Protein AF-A0A9N7V0J9-F1 (afdb_monomer_lite)

Organism: Pleuronectes platessa (NCBI:txid8262)

Structure (mmCIF, N/CA/C/O backbone):
data_AF-A0A9N7V0J9-F1
#
_entry.id   AF-A0A9N7V0J9-F1
#
loop_
_atom_site.group_PDB
_atom_site.id
_atom_site.type_symbol
_atom_site.label_atom_id
_atom_site.label_alt_id
_atom_site.label_comp_id
_atom_site.label_asym_id
_atom_site.label_entity_id
_atom_site.label_seq_id
_atom_site.pdbx_PDB_ins_code
_atom_site.Cartn_x
_atom_site.Cartn_y
_atom_site.Cartn_z
_atom_site.occupancy
_atom_site.B_iso_or_equiv
_atom_site.auth_seq_id
_atom_site.auth_comp_id
_atom_site.auth_asym_id
_atom_site.auth_atom_id
_atom_site.pdbx_PDB_model_num
ATOM 1 N N . MET A 1 1 ? 0.367 -3.830 -3.149 1.00 87.31 1 MET A N 1
ATOM 2 C CA . MET A 1 1 ? -0.090 -2.804 -4.091 1.00 87.31 1 MET A CA 1
ATOM 3 C C . MET A 1 1 ? -0.655 -3.527 -5.280 1.00 87.31 1 MET A C 1
ATOM 5 O O . MET A 1 1 ? -0.012 -4.425 -5.812 1.00 87.31 1 MET A O 1
ATOM 9 N N . LYS A 1 2 ? -1.891 -3.209 -5.635 1.00 89.31 2 LYS A N 1
ATOM 10 C CA . LYS A 1 2 ? -2.580 -3.860 -6.739 1.00 89.31 2 LYS A CA 1
ATOM 11 C C . LYS A 1 2 ? -3.023 -2.785 -7.711 1.00 89.31 2 LYS A C 1
ATOM 13 O O . LYS A 1 2 ? -3.669 -1.823 -7.303 1.00 89.31 2 LYS A O 1
ATOM 18 N N . LYS A 1 3 ? -2.649 -2.952 -8.977 1.00 92.88 3 LYS A N 1
ATOM 19 C CA . LYS A 1 3 ? -3.199 -2.149 -10.064 1.00 92.88 3 L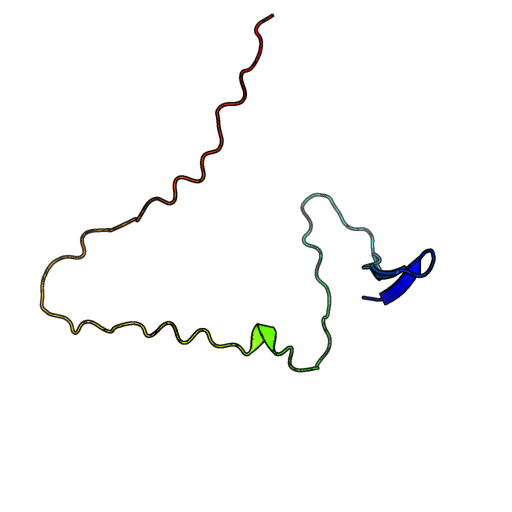YS A CA 1
ATOM 20 C C . LYS A 1 3 ? -4.571 -2.715 -10.402 1.00 92.88 3 LYS A C 1
ATOM 22 O O . LYS A 1 3 ? -4.690 -3.919 -10.631 1.00 92.88 3 LYS A O 1
ATOM 27 N N . ILE A 1 4 ? -5.586 -1.871 -10.374 1.00 95.88 4 ILE A N 1
ATOM 28 C CA . ILE A 1 4 ? -6.954 -2.223 -10.739 1.00 95.88 4 ILE A CA 1
ATOM 29 C C . ILE A 1 4 ? -7.456 -1.222 -11.772 1.00 95.88 4 ILE A C 1
ATOM 31 O O . ILE A 1 4 ? -7.061 -0.061 -11.744 1.00 95.88 4 ILE A O 1
ATOM 35 N N . ASP A 1 5 ? -8.303 -1.677 -12.683 1.00 96.56 5 ASP A N 1
ATOM 36 C CA . ASP A 1 5 ? -9.026 -0.791 -13.589 1.00 96.56 5 ASP A CA 1
ATOM 37 C C . ASP A 1 5 ? -10.381 -0.463 -12.962 1.00 96.56 5 ASP A C 1
ATOM 39 O O . ASP A 1 5 ? -11.109 -1.368 -12.543 1.00 96.56 5 ASP A O 1
ATOM 43 N N . VAL A 1 6 ? -10.689 0.825 -12.849 1.00 95.44 6 VAL A N 1
ATOM 44 C CA . VAL A 1 6 ? -11.984 1.313 -12.380 1.00 95.44 6 VAL A CA 1
ATOM 45 C C . VAL A 1 6 ? -12.518 2.237 -13.459 1.00 95.44 6 VAL A C 1
ATOM 47 O O . VAL A 1 6 ? -11.979 3.316 -13.673 1.00 95.44 6 VAL A O 1
ATOM 50 N N . ASN A 1 7 ? -13.578 1.809 -14.148 1.00 96.12 7 ASN A N 1
ATOM 51 C CA . ASN A 1 7 ? -14.220 2.572 -15.223 1.00 96.12 7 ASN A CA 1
ATOM 52 C C . ASN A 1 7 ? -13.266 2.973 -16.370 1.00 96.12 7 ASN A C 1
ATOM 54 O O . ASN A 1 7 ? -13.431 4.038 -16.959 1.00 96.12 7 ASN A O 1
ATOM 58 N N . GLY A 1 8 ? -12.283 2.129 -16.700 1.00 95.75 8 GLY A N 1
ATOM 59 C CA . GLY A 1 8 ? -11.282 2.408 -17.732 1.00 95.75 8 GLY A CA 1
ATOM 60 C C . GLY A 1 8 ? -10.111 3.269 -17.255 1.00 95.75 8 GLY A C 1
ATOM 61 O O . GLY A 1 8 ? -9.244 3.613 -18.061 1.00 95.75 8 GLY A O 1
ATOM 62 N N . GLU A 1 9 ? -10.073 3.629 -15.969 1.00 96.50 9 GLU A N 1
ATOM 63 C CA . GLU A 1 9 ? -8.974 4.376 -15.369 1.00 96.50 9 GLU A CA 1
ATOM 64 C C . GLU A 1 9 ? -8.118 3.469 -14.466 1.00 96.50 9 GLU A C 1
ATOM 66 O O . GLU A 1 9 ? -8.634 2.826 -13.539 1.00 96.50 9 GLU A O 1
ATOM 71 N N . PRO A 1 10 ? -6.791 3.411 -14.684 1.00 96.88 10 PRO A N 1
ATOM 72 C CA . PRO A 1 10 ? -5.899 2.598 -13.873 1.00 96.88 10 PRO A CA 1
ATOM 73 C C . PRO A 1 10 ? -5.660 3.240 -12.503 1.00 96.88 10 PRO A C 1
ATOM 75 O O . PRO A 1 10 ? -5.127 4.341 -12.391 1.00 96.88 10 PRO A O 1
ATOM 78 N N . HIS A 1 11 ? -5.976 2.496 -11.449 1.00 96.19 11 HIS A N 1
ATOM 79 C CA . HIS A 1 11 ? -5.784 2.889 -10.060 1.00 96.19 11 HIS A CA 1
ATOM 80 C C . HIS A 1 11 ? -4.763 1.982 -9.378 1.00 96.19 11 HIS A C 1
ATOM 82 O O . HIS A 1 11 ? -4.704 0.774 -9.625 1.00 96.19 11 HIS A O 1
ATOM 88 N N . LEU A 1 12 ? -3.968 2.557 -8.477 1.00 92.31 12 LEU A N 1
ATOM 89 C CA . LEU A 1 12 ? -3.088 1.804 -7.592 1.00 92.31 12 LEU A CA 1
ATOM 90 C C . LEU A 1 12 ? -3.690 1.789 -6.189 1.00 92.31 12 LEU A C 1
ATOM 92 O O . LEU A 1 12 ? -3.793 2.829 -5.548 1.00 92.31 12 LEU A O 1
ATOM 96 N N . CYS A 1 13 ? -4.062 0.606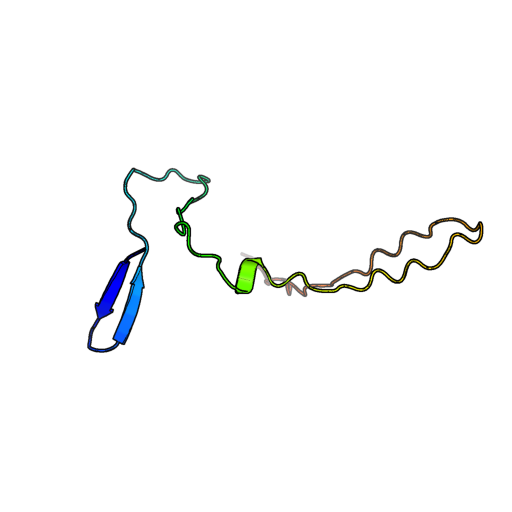 -5.708 1.00 93.12 13 CYS A N 1
ATOM 97 C CA . CYS A 1 13 ? -4.700 0.450 -4.406 1.00 93.12 13 CYS A CA 1
ATOM 98 C C . CYS A 1 13 ? -3.832 -0.359 -3.438 1.00 93.12 13 CYS A C 1
ATOM 100 O O . CYS A 1 13 ? -3.136 -1.316 -3.817 1.00 93.12 13 CYS A O 1
ATOM 102 N N . LEU A 1 14 ? -3.912 0.023 -2.164 1.00 92.38 14 LEU A N 1
ATOM 103 C CA . LEU A 1 14 ? -3.453 -0.764 -1.027 1.00 92.38 14 LEU A CA 1
ATOM 104 C C . LEU A 1 14 ? -4.676 -1.381 -0.352 1.00 92.38 14 LEU A C 1
ATOM 106 O O . LEU A 1 14 ? -5.703 -0.727 -0.198 1.00 92.38 14 LEU A O 1
ATOM 110 N N . PHE A 1 15 ? -4.553 -2.648 0.019 1.00 92.56 15 PHE A N 1
ATOM 111 C CA . PHE A 1 15 ? -5.578 -3.385 0.741 1.00 92.56 15 PHE A CA 1
ATOM 112 C C . PHE A 1 15 ? -4.945 -3.880 2.033 1.00 92.56 15 PHE A C 1
ATOM 114 O O . PHE A 1 15 ? -3.824 -4.396 1.995 1.00 92.56 15 PHE A O 1
ATOM 121 N N . ALA A 1 16 ? -5.643 -3.689 3.149 1.00 94.19 16 ALA A N 1
ATOM 122 C CA . ALA A 1 16 ? -5.198 -4.186 4.439 1.00 94.19 16 ALA A CA 1
ATOM 123 C C . ALA A 1 16 ? -5.201 -5.721 4.422 1.00 94.19 16 ALA A C 1
ATOM 125 O O . ALA A 1 16 ? -6.143 -6.337 3.918 1.00 94.19 16 ALA A O 1
ATOM 126 N N . LEU A 1 17 ? -4.117 -6.318 4.913 1.00 92.12 17 LEU A N 1
ATOM 127 C CA . LEU A 1 17 ? -4.023 -7.767 5.111 1.00 92.12 17 LEU A CA 1
ATOM 128 C C . LEU A 1 17 ? -4.501 -8.160 6.511 1.00 92.12 17 LEU A C 1
ATOM 130 O O . LEU A 1 17 ? -5.086 -9.226 6.672 1.00 92.12 17 LEU A O 1
ATOM 134 N N . ASP A 1 18 ? -4.298 -7.259 7.468 1.00 93.88 18 ASP A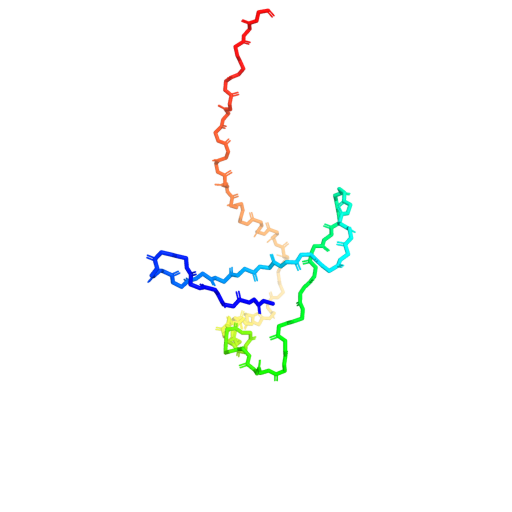 N 1
ATOM 135 C CA . ASP A 1 18 ? -4.645 -7.385 8.877 1.00 93.88 18 ASP A CA 1
ATOM 136 C C . ASP A 1 18 ? -5.351 -6.101 9.344 1.00 93.88 18 ASP A C 1
ATOM 138 O O . ASP A 1 18 ? -5.308 -5.071 8.661 1.00 93.88 18 ASP A O 1
ATOM 142 N N . ASP A 1 19 ? -5.998 -6.156 10.507 1.00 96.75 19 ASP A N 1
ATOM 143 C CA . ASP A 1 19 ? -6.644 -4.989 11.111 1.00 96.75 19 ASP A CA 1
ATOM 144 C C . ASP A 1 19 ? -5.603 -3.926 11.494 1.00 96.75 19 ASP A C 1
ATOM 146 O O . ASP A 1 19 ? -4.638 -4.220 12.196 1.00 96.75 19 ASP A O 1
ATOM 150 N N . ILE A 1 20 ? -5.834 -2.679 11.077 1.00 96.44 20 ILE A N 1
ATOM 151 C CA . ILE A 1 20 ? -4.965 -1.532 11.376 1.00 96.44 20 ILE A CA 1
ATOM 152 C C . ILE A 1 20 ? -5.598 -0.727 12.510 1.00 96.44 20 ILE A C 1
ATOM 154 O O . ILE A 1 20 ? -6.751 -0.296 12.402 1.00 96.44 20 ILE A O 1
ATOM 158 N N . LYS A 1 21 ? -4.859 -0.515 13.599 1.00 97.00 21 LYS A N 1
ATOM 159 C CA . LYS A 1 21 ? -5.335 0.263 14.749 1.00 97.00 21 LYS A CA 1
ATOM 160 C C . LYS A 1 21 ? -5.110 1.758 14.550 1.00 97.00 21 LYS A C 1
ATOM 162 O O . LYS A 1 21 ? -4.301 2.201 13.740 1.00 97.00 21 LYS A O 1
ATOM 167 N N . GLU A 1 22 ? -5.822 2.561 15.332 1.00 97.06 22 GLU A N 1
ATOM 168 C CA . GLU A 1 22 ? -5.614 4.006 15.332 1.00 97.06 22 GLU A CA 1
ATOM 169 C C . GLU A 1 22 ? -4.186 4.354 15.787 1.00 97.06 22 GLU A C 1
ATOM 171 O O . GLU A 1 22 ? -3.688 3.818 16.778 1.00 97.06 22 GLU A O 1
ATOM 176 N N . GLY A 1 23 ? -3.524 5.240 15.039 1.00 96.75 23 GLY A N 1
ATOM 177 C CA . GLY A 1 23 ? -2.130 5.628 15.273 1.00 96.75 23 GLY A CA 1
ATOM 178 C C . GLY A 1 23 ? -1.085 4.629 14.763 1.00 96.75 23 GLY A C 1
ATOM 179 O O . GLY A 1 23 ? 0.107 4.903 14.880 1.00 96.75 23 GLY A O 1
ATOM 180 N N . GLU A 1 24 ? -1.499 3.497 14.190 1.00 96.88 24 GLU A N 1
ATOM 181 C CA . GLU A 1 24 ? -0.589 2.519 13.598 1.00 96.88 24 GLU A CA 1
ATOM 182 C C . GLU A 1 24 ? -0.117 2.969 12.209 1.00 96.88 24 GLU A C 1
ATOM 184 O O . GLU A 1 24 ? -0.90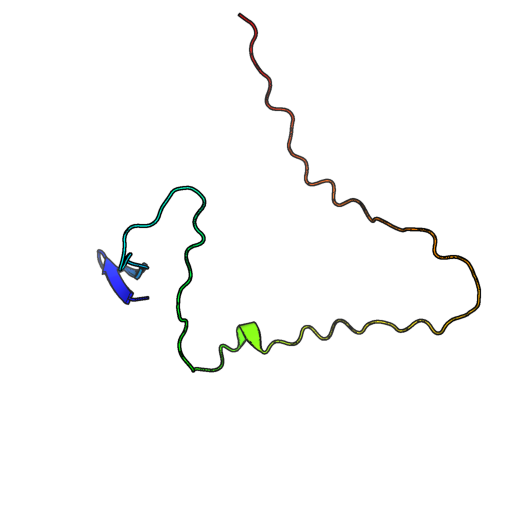4 3.406 11.365 1.00 96.88 24 GLU A O 1
ATOM 189 N N . GLU A 1 25 ? 1.189 2.868 11.964 1.00 95.38 25 GLU A N 1
ATOM 190 C CA . GLU A 1 25 ? 1.768 3.191 10.665 1.00 95.38 25 GLU A CA 1
ATOM 191 C C . GLU A 1 25 ? 1.502 2.064 9.661 1.00 95.38 25 GLU A C 1
ATOM 193 O O . GLU A 1 25 ? 1.813 0.896 9.901 1.00 95.38 25 GLU A O 1
ATOM 198 N N . ILE A 1 26 ? 0.981 2.420 8.486 1.00 93.31 26 ILE A N 1
ATOM 199 C CA . ILE A 1 26 ? 0.805 1.470 7.389 1.00 93.31 26 ILE A CA 1
ATOM 200 C C . ILE A 1 26 ? 2.121 1.244 6.638 1.00 93.31 26 ILE A C 1
ATOM 202 O O . ILE A 1 26 ? 2.568 2.071 5.845 1.00 93.31 26 ILE A O 1
ATOM 206 N N . ALA A 1 27 ? 2.722 0.074 6.835 1.00 91.19 27 ALA A N 1
ATOM 207 C CA . ALA A 1 27 ? 3.893 -0.346 6.079 1.00 91.19 27 ALA A CA 1
ATOM 208 C C . ALA A 1 27 ? 3.497 -1.173 4.847 1.00 91.19 27 ALA A C 1
ATOM 210 O O . ALA A 1 27 ? 2.616 -2.032 4.892 1.00 91.19 27 ALA A O 1
ATOM 211 N N . TYR A 1 28 ? 4.190 -0.948 3.731 1.00 89.19 28 TYR A N 1
ATOM 212 C CA . TYR A 1 28 ? 4.005 -1.731 2.515 1.00 89.19 28 TYR A CA 1
ATOM 213 C C . TYR A 1 28 ? 5.350 -2.165 1.931 1.00 89.19 28 TYR A C 1
ATOM 215 O O . TYR A 1 28 ? 6.264 -1.356 1.767 1.00 89.19 28 TYR A O 1
ATOM 223 N N . ASN A 1 29 ? 5.464 -3.449 1.580 1.00 86.88 29 ASN A N 1
ATOM 224 C CA . ASN A 1 29 ? 6.640 -3.966 0.891 1.00 86.88 29 ASN A CA 1
ATOM 225 C C . ASN A 1 29 ? 6.588 -3.597 -0.600 1.00 86.88 29 ASN A C 1
ATOM 227 O O . ASN A 1 29 ? 5.839 -4.191 -1.377 1.00 86.88 29 ASN A O 1
ATOM 231 N N . TYR A 1 30 ? 7.418 -2.635 -0.997 1.00 84.44 30 TYR A N 1
ATOM 232 C CA . TYR A 1 30 ? 7.533 -2.161 -2.378 1.00 84.44 30 TYR A CA 1
ATOM 233 C C . TYR A 1 30 ? 8.116 -3.200 -3.353 1.00 84.44 30 TYR A C 1
ATOM 235 O O . TYR A 1 30 ? 7.983 -3.019 -4.561 1.00 84.44 30 TYR A O 1
ATOM 243 N N . GLY A 1 31 ? 8.691 -4.300 -2.858 1.00 84.25 31 GLY A N 1
ATOM 244 C CA . GLY A 1 31 ? 9.389 -5.305 -3.657 1.00 84.25 31 GLY A CA 1
ATOM 245 C C . GLY A 1 31 ? 10.900 -5.062 -3.720 1.00 84.25 31 GLY A C 1
ATOM 246 O O . GLY A 1 31 ? 11.438 -4.244 -2.978 1.00 84.25 31 GLY A O 1
ATOM 247 N N . GLY A 1 32 ? 11.580 -5.819 -4.585 1.00 71.12 32 GLY A N 1
ATOM 248 C CA . GLY A 1 32 ? 13.042 -5.799 -4.742 1.00 71.12 32 GLY A CA 1
ATOM 249 C C . GLY A 1 32 ? 13.549 -5.083 -5.994 1.00 71.12 32 GLY A C 1
ATOM 250 O O . GLY A 1 32 ? 14.730 -5.184 -6.300 1.00 71.12 32 GLY A O 1
ATOM 251 N N . GLU A 1 33 ? 12.679 -4.413 -6.747 1.00 71.00 33 GLU A N 1
ATOM 252 C CA . GLU A 1 33 ? 13.114 -3.617 -7.894 1.00 71.00 33 GLU A CA 1
ATOM 253 C C . GLU A 1 33 ? 13.653 -2.275 -7.390 1.00 71.00 33 GLU A C 1
ATOM 255 O O . GLU A 1 33 ? 12.974 -1.573 -6.631 1.00 71.00 33 GLU A O 1
ATOM 260 N N . ASP A 1 34 ? 14.877 -1.930 -7.802 1.00 69.75 34 ASP A N 1
ATOM 261 C CA . ASP A 1 34 ? 15.499 -0.644 -7.501 1.00 69.75 34 ASP A CA 1
ATOM 262 C C . ASP A 1 34 ? 14.609 0.476 -8.032 1.00 69.75 34 ASP A C 1
ATOM 264 O O . ASP A 1 34 ? 14.555 0.773 -9.225 1.00 69.75 34 ASP A O 1
ATOM 268 N N . CYS A 1 35 ? 13.858 1.078 -7.118 1.00 69.50 35 CYS A N 1
ATOM 269 C CA . CYS A 1 35 ? 12.991 2.199 -7.407 1.00 69.50 35 CYS A CA 1
ATOM 270 C C . CYS A 1 35 ? 13.880 3.399 -7.760 1.00 69.50 35 CYS A C 1
ATOM 272 O O . CYS A 1 35 ? 14.539 3.921 -6.855 1.00 69.50 35 CYS A O 1
ATOM 274 N N . PRO A 1 36 ? 13.886 3.899 -9.011 1.00 71.31 36 PRO A N 1
ATOM 275 C CA . PRO A 1 36 ? 14.825 4.942 -9.430 1.00 71.31 36 PRO A CA 1
ATOM 276 C C . PRO A 1 36 ? 14.723 6.209 -8.573 1.00 71.31 36 PRO A C 1
ATOM 278 O O . PRO A 1 36 ? 15.711 6.897 -8.340 1.00 71.31 36 PRO A O 1
ATOM 281 N N . TRP A 1 37 ? 13.530 6.491 -8.036 1.00 73.00 37 TRP A N 1
ATOM 282 C CA . TRP A 1 37 ? 13.282 7.617 -7.135 1.00 73.00 37 TRP A CA 1
ATOM 283 C C . TRP A 1 37 ? 13.927 7.477 -5.747 1.00 73.00 37 TRP A C 1
ATOM 285 O O . TRP A 1 37 ? 14.107 8.489 -5.081 1.00 73.00 37 TRP A O 1
ATOM 295 N N . ARG A 1 38 ? 14.289 6.263 -5.306 1.00 70.12 38 ARG A N 1
ATOM 296 C CA . ARG A 1 38 ? 15.040 6.019 -4.059 1.00 70.12 38 ARG A CA 1
ATOM 297 C C . ARG A 1 38 ? 16.551 6.128 -4.255 1.00 70.12 38 ARG A C 1
ATOM 299 O O . ARG A 1 38 ? 17.261 6.435 -3.307 1.00 70.12 38 ARG A O 1
ATOM 306 N N . THR A 1 39 ? 17.032 5.871 -5.469 1.00 71.44 39 THR A N 1
ATOM 307 C CA . THR A 1 39 ? 18.459 5.914 -5.820 1.00 71.44 39 THR A CA 1
ATOM 308 C C . THR A 1 39 ? 18.897 7.250 -6.405 1.00 71.44 39 THR A C 1
ATOM 310 O O . THR A 1 39 ? 20.083 7.425 -6.671 1.00 71.44 39 THR A O 1
ATOM 313 N N . GLN A 1 40 ? 17.982 8.208 -6.596 1.00 67.81 40 GLN A N 1
ATOM 314 C CA . GLN A 1 40 ? 18.369 9.597 -6.830 1.00 67.81 40 GLN A CA 1
ATOM 315 C C . GLN A 1 40 ? 19.014 10.125 -5.549 1.00 67.81 40 GLN A C 1
ATOM 317 O O . GLN A 1 40 ? 18.355 10.707 -4.691 1.00 67.81 40 GLN A O 1
ATOM 322 N N . THR A 1 41 ? 20.318 9.897 -5.405 1.00 65.81 41 THR A N 1
ATOM 323 C CA . THR A 1 41 ? 21.141 10.680 -4.499 1.00 65.81 41 THR A CA 1
ATOM 324 C C . THR A 1 41 ? 21.031 12.102 -5.014 1.00 65.81 41 THR A C 1
ATOM 326 O O . THR A 1 41 ? 21.639 12.448 -6.026 1.00 65.81 41 THR A O 1
ATOM 329 N N . THR A 1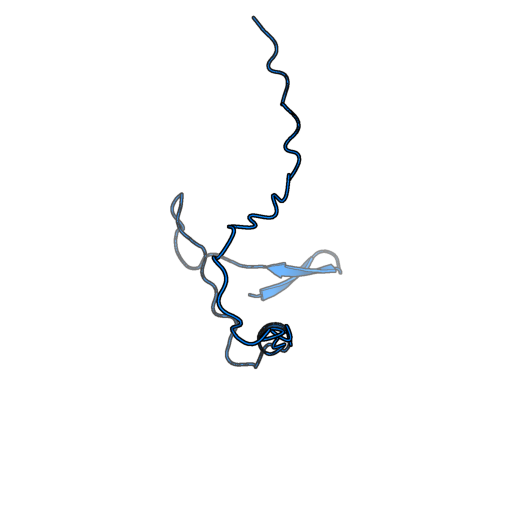 42 ? 20.189 12.916 -4.379 1.00 62.84 42 THR A N 1
ATOM 330 C CA . THR A 1 42 ? 20.261 14.358 -4.551 1.00 62.84 42 THR A CA 1
ATOM 331 C C . THR A 1 42 ? 21.709 14.692 -4.248 1.00 62.84 42 THR A C 1
ATOM 333 O O . THR A 1 42 ? 22.147 14.561 -3.106 1.00 62.84 42 THR A O 1
ATOM 336 N N . SER A 1 43 ? 22.491 15.033 -5.267 1.00 62.91 43 SER A N 1
ATOM 337 C CA . SER A 1 43 ? 23.797 15.642 -5.085 1.00 62.91 43 SER A CA 1
ATOM 338 C C . SER A 1 43 ? 23.534 17.041 -4.540 1.00 62.91 43 SER A C 1
ATOM 340 O O . SER A 1 43 ? 23.669 18.042 -5.237 1.00 62.91 43 SER A O 1
ATOM 342 N N . ILE A 1 44 ? 23.064 17.105 -3.295 1.00 64.06 44 ILE A N 1
ATOM 343 C CA . ILE A 1 44 ? 23.295 18.238 -2.426 1.00 64.06 44 ILE A CA 1
ATOM 344 C C . ILE A 1 44 ? 24.803 18.223 -2.269 1.00 64.06 44 ILE A C 1
ATOM 346 O O . ILE A 1 44 ? 25.356 17.487 -1.456 1.00 64.06 44 ILE A O 1
ATOM 350 N N . THR A 1 45 ? 25.471 18.955 -3.157 1.00 55.25 45 THR A N 1
ATOM 351 C CA . THR A 1 45 ? 26.818 19.431 -2.914 1.00 55.25 45 THR A CA 1
ATOM 352 C C . THR A 1 45 ? 26.726 20.156 -1.584 1.00 55.25 45 THR A C 1
ATOM 354 O O . THR A 1 45 ? 26.276 21.298 -1.511 1.00 55.25 45 THR A O 1
ATOM 357 N N . VAL A 1 46 ? 27.055 19.446 -0.508 1.00 60.22 46 VAL A N 1
ATOM 35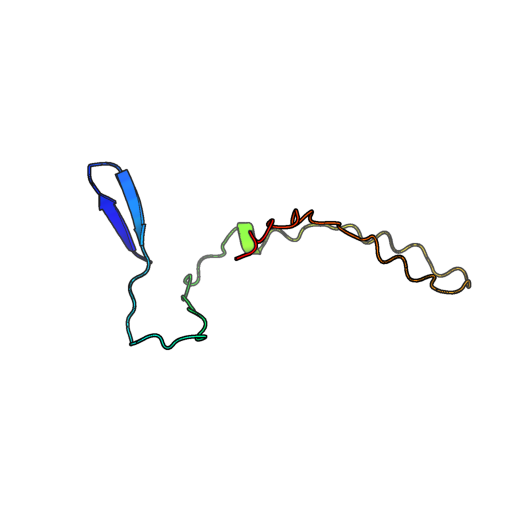8 C CA . VAL A 1 46 ? 27.471 20.079 0.727 1.00 60.22 46 VAL A CA 1
ATOM 359 C C . VAL A 1 46 ? 28.700 20.846 0.290 1.00 60.22 46 VAL A C 1
ATOM 361 O O . VAL A 1 46 ? 29.755 20.264 0.046 1.00 60.22 46 VAL A O 1
ATOM 364 N N . ASN A 1 47 ? 28.526 22.144 0.057 1.00 57.50 47 ASN A N 1
ATOM 365 C CA . ASN A 1 47 ? 29.647 23.052 0.046 1.00 57.50 47 ASN A CA 1
ATOM 366 C C . ASN A 1 47 ? 30.215 22.945 1.459 1.00 57.50 47 ASN A C 1
ATOM 368 O O . ASN A 1 47 ? 29.750 23.627 2.369 1.00 57.50 47 ASN A O 1
ATOM 372 N N . THR A 1 48 ? 31.156 22.022 1.643 1.00 49.41 48 THR A N 1
ATOM 373 C CA . THR A 1 48 ? 32.122 22.050 2.728 1.00 49.41 48 THR A CA 1
ATOM 374 C C . THR A 1 48 ? 32.860 23.366 2.543 1.00 49.41 48 THR A C 1
ATOM 376 O O . THR A 1 48 ? 33.826 23.457 1.790 1.00 49.41 48 THR A O 1
ATOM 379 N N . MET A 1 49 ? 32.304 24.432 3.113 1.00 53.97 49 MET A N 1
ATOM 380 C CA . MET A 1 49 ? 33.081 25.613 3.422 1.00 53.97 49 MET A CA 1
ATOM 381 C C . MET A 1 49 ? 34.014 25.148 4.524 1.00 53.97 49 MET A C 1
ATOM 383 O O . MET A 1 49 ? 33.565 24.708 5.581 1.00 53.97 49 MET A O 1
ATOM 387 N N . GLU A 1 50 ? 35.291 25.093 4.172 1.00 46.12 50 GLU A N 1
ATOM 388 C CA . GLU A 1 50 ? 36.365 24.705 5.065 1.00 46.12 50 GLU A CA 1
ATOM 389 C C . GLU A 1 50 ? 36.281 25.512 6.360 1.00 46.12 50 GLU A C 1
ATOM 391 O O . GLU A 1 50 ? 35.889 26.681 6.354 1.00 46.12 50 GLU A O 1
ATOM 396 N N . GLU A 1 51 ? 36.609 24.846 7.462 1.00 47.50 51 GLU A N 1
ATOM 397 C CA . GLU A 1 51 ? 36.633 25.420 8.796 1.00 47.50 51 GLU A CA 1
ATOM 398 C C . GLU A 1 51 ? 37.644 26.575 8.840 1.00 47.50 51 GLU A C 1
ATOM 400 O O . GLU A 1 51 ? 38.853 26.358 8.899 1.00 47.50 51 GLU A O 1
ATOM 405 N N . ASP A 1 52 ? 37.136 27.806 8.797 1.00 45.22 52 ASP A N 1
ATOM 406 C CA . ASP A 1 52 ? 37.795 28.962 9.392 1.00 45.22 52 ASP A CA 1
ATOM 407 C C . ASP A 1 52 ? 37.049 29.271 10.694 1.00 45.22 52 ASP A C 1
ATOM 409 O O . ASP A 1 52 ? 35.835 29.479 10.716 1.00 45.22 52 ASP A O 1
ATOM 413 N N . ASP A 1 53 ? 37.805 29.182 11.780 1.00 52.81 53 ASP A N 1
ATOM 414 C CA . ASP A 1 53 ? 37.446 29.324 13.187 1.00 52.81 53 ASP A CA 1
ATOM 415 C C . ASP A 1 53 ? 36.582 30.578 13.446 1.00 52.81 53 ASP A C 1
ATOM 417 O O . ASP A 1 53 ? 37.096 31.681 13.626 1.00 52.81 53 ASP A O 1
ATOM 421 N N . SER A 1 54 ? 35.251 30.442 13.435 1.00 55.78 54 SER A N 1
ATOM 422 C CA . SER A 1 54 ? 34.307 31.416 14.006 1.00 55.78 54 SER A CA 1
ATOM 423 C C . SER A 1 54 ? 32.932 30.783 14.248 1.00 55.78 54 SER A C 1
ATOM 425 O O . SER A 1 54 ? 32.411 30.028 13.432 1.00 55.78 54 SER A O 1
ATOM 427 N N . ASP A 1 55 ? 32.371 31.095 15.414 1.00 50.16 55 ASP A N 1
ATOM 428 C CA . ASP A 1 55 ? 31.244 30.453 16.100 1.00 50.16 55 ASP A CA 1
ATOM 429 C C . ASP A 1 55 ? 30.007 30.117 15.232 1.00 50.16 55 ASP A C 1
ATOM 431 O O . ASP A 1 55 ? 29.577 30.939 14.414 1.00 50.16 55 ASP A O 1
ATOM 435 N N . PRO A 1 56 ? 29.331 28.965 15.449 1.00 47.41 56 PRO A N 1
ATOM 436 C CA . PRO A 1 56 ? 28.136 28.623 14.692 1.00 47.41 56 PRO A CA 1
ATOM 437 C C . PRO A 1 56 ? 26.947 29.448 15.193 1.00 47.41 56 PRO A C 1
ATOM 439 O O . PRO A 1 56 ? 26.257 29.085 16.149 1.00 47.41 56 PRO A O 1
ATOM 442 N N . VAL A 1 57 ? 26.668 30.564 14.516 1.00 42.56 57 VAL A N 1
ATOM 443 C CA . VAL A 1 57 ? 25.358 31.205 14.612 1.00 42.56 57 VAL A CA 1
ATOM 444 C C . VAL A 1 57 ? 24.327 30.263 13.994 1.00 42.56 57 VAL A C 1
ATOM 446 O O . VAL A 1 57 ? 24.307 29.988 12.793 1.00 42.56 57 VAL A O 1
ATOM 449 N N . HIS A 1 58 ? 23.487 29.730 14.872 1.00 52.16 58 HIS A N 1
ATOM 450 C CA . HIS A 1 58 ? 22.283 28.984 14.559 1.00 52.16 58 HIS A CA 1
ATOM 451 C C . HIS A 1 58 ? 21.456 29.788 13.539 1.00 52.16 58 HIS A C 1
ATOM 453 O O . HIS A 1 58 ? 20.846 30.800 13.877 1.00 52.16 58 HIS A O 1
ATOM 459 N N . SER A 1 59 ? 21.481 29.380 12.271 1.00 48.97 59 SER A N 1
ATOM 460 C CA . SER A 1 59 ? 20.603 29.919 11.231 1.00 48.97 59 SER A CA 1
ATOM 461 C C . SER A 1 59 ? 19.523 28.888 10.942 1.00 48.97 59 SER A C 1
ATOM 463 O O . SER A 1 59 ? 19.477 28.222 9.913 1.00 48.97 59 SER A O 1
ATOM 465 N N . GLU A 1 60 ? 18.628 28.759 11.915 1.00 55.34 60 GLU A N 1
ATOM 466 C CA . GLU A 1 60 ? 17.277 28.269 11.699 1.00 55.34 60 GLU A CA 1
ATOM 467 C C . GLU A 1 60 ? 16.581 29.209 10.701 1.00 55.34 60 GLU A C 1
ATOM 469 O O . GLU A 1 60 ? 15.966 30.208 11.069 1.00 55.34 60 GLU A O 1
ATOM 474 N N . SER A 1 61 ? 16.701 28.926 9.398 1.00 51.28 61 SER A N 1
ATOM 475 C CA . SER A 1 61 ? 15.830 29.557 8.407 1.00 51.28 61 SER A CA 1
ATOM 476 C C . SER A 1 61 ? 14.449 28.910 8.511 1.00 51.28 61 SER A C 1
ATOM 478 O O . SER A 1 61 ? 14.125 27.937 7.829 1.00 51.28 61 SER A O 1
ATOM 480 N N . LEU A 1 62 ? 13.682 29.452 9.451 1.00 53.78 62 LEU A N 1
ATOM 481 C CA . LEU A 1 62 ? 12.232 29.541 9.508 1.00 53.78 62 LEU A CA 1
ATOM 482 C C . LEU A 1 62 ? 11.581 29.317 8.128 1.00 53.78 62 LEU A C 1
ATOM 484 O O . LEU A 1 62 ? 11.570 30.217 7.288 1.00 53.78 62 LEU A O 1
ATOM 488 N N . MET A 1 63 ? 11.012 28.131 7.890 1.00 50.78 63 MET A N 1
ATOM 489 C CA . MET A 1 63 ? 9.897 28.055 6.950 1.00 50.78 63 MET A CA 1
ATOM 490 C C . MET A 1 63 ? 8.623 28.381 7.726 1.00 50.78 63 MET A C 1
ATOM 492 O O . MET A 1 63 ? 8.064 27.549 8.438 1.00 50.78 63 MET A O 1
ATOM 496 N N . ASP A 1 64 ? 8.168 29.623 7.608 1.00 43.19 64 ASP A N 1
ATOM 497 C CA . ASP A 1 64 ? 6.792 29.969 7.939 1.00 43.19 64 ASP A CA 1
ATOM 498 C C . ASP A 1 64 ? 5.874 29.262 6.929 1.00 43.19 64 ASP A C 1
ATOM 500 O O . ASP A 1 64 ? 5.481 29.813 5.898 1.00 43.19 64 ASP A O 1
ATOM 504 N N . CYS A 1 65 ? 5.515 28.007 7.204 1.00 42.41 65 CYS A N 1
ATOM 505 C CA . CYS A 1 65 ? 4.299 27.451 6.633 1.00 42.41 65 CYS A CA 1
ATOM 506 C C . CYS A 1 65 ? 3.132 28.156 7.314 1.00 42.41 65 CYS A C 1
ATOM 508 O O . CYS A 1 65 ? 2.729 27.797 8.418 1.00 42.41 65 CYS A O 1
ATOM 510 N N . ALA A 1 66 ? 2.614 29.180 6.640 1.00 50.22 66 ALA A N 1
ATOM 511 C CA . ALA A 1 66 ? 1.418 29.911 7.015 1.00 50.22 66 ALA A CA 1
ATOM 512 C C . ALA A 1 66 ? 0.218 28.961 7.203 1.00 50.22 66 ALA A C 1
ATOM 514 O O . ALA A 1 66 ? -0.575 28.733 6.290 1.00 50.22 66 ALA A O 1
ATOM 515 N N . PHE A 1 67 ? 0.045 28.434 8.414 1.00 51.56 67 PHE A N 1
ATOM 516 C CA . PHE A 1 67 ? -1.267 28.053 8.911 1.00 51.56 67 PHE A CA 1
ATOM 517 C C . PHE A 1 67 ? -1.967 29.348 9.310 1.00 51.56 67 PHE A C 1
ATOM 519 O O . PHE A 1 67 ? -1.738 29.899 10.384 1.00 51.56 67 PHE A O 1
ATOM 526 N N . GLY A 1 68 ? -2.792 29.871 8.400 1.00 52.66 68 GLY A N 1
ATOM 527 C CA . GLY A 1 68 ? -3.674 30.990 8.714 1.00 52.66 68 GLY A CA 1
ATOM 528 C C . GLY A 1 68 ? -4.526 30.668 9.952 1.00 52.66 68 GLY A C 1
ATOM 529 O O . GLY A 1 68 ? -4.964 29.521 10.102 1.00 52.66 68 GLY A O 1
ATOM 530 N N . PRO A 1 69 ? -4.776 31.638 10.848 1.00 58.09 69 PRO A N 1
ATOM 531 C CA . PRO A 1 69 ? -5.633 31.402 11.996 1.00 58.09 69 PRO A CA 1
ATOM 532 C C . PRO A 1 69 ? -7.047 31.086 11.505 1.00 58.09 69 PRO A C 1
ATOM 534 O O . PRO A 1 69 ? -7.703 31.889 10.840 1.00 58.09 69 PRO A O 1
ATOM 537 N N . LYS A 1 70 ? -7.515 29.881 11.840 1.00 53.38 70 LYS A N 1
ATOM 538 C CA . LYS A 1 70 ? -8.931 29.533 11.792 1.00 53.38 70 LYS A CA 1
ATOM 539 C C . LYS A 1 70 ? -9.618 30.415 12.828 1.00 53.38 70 LYS A C 1
ATOM 541 O O . LYS A 1 70 ? -9.371 30.284 14.021 1.00 53.38 70 LYS A O 1
ATOM 546 N N . THR A 1 71 ? -10.440 31.339 12.359 1.00 54.94 71 THR A N 1
ATOM 547 C CA . THR A 1 71 ? -11.352 32.108 13.198 1.00 54.94 71 THR A CA 1
ATOM 548 C C . THR A 1 71 ? -12.333 31.137 13.854 1.00 54.94 71 THR A C 1
ATOM 550 O O . THR A 1 71 ? -13.132 30.507 13.159 1.00 54.94 71 THR A O 1
ATOM 553 N N . THR A 1 72 ? -12.264 30.992 15.173 1.00 61.31 72 THR A N 1
ATOM 554 C CA . THR A 1 72 ? -13.342 30.397 15.970 1.00 61.31 72 THR A CA 1
ATOM 555 C C . THR A 1 72 ? -14.457 31.439 16.097 1.00 61.31 72 THR A C 1
ATOM 557 O O . THR A 1 72 ? -14.149 32.567 16.486 1.00 61.31 72 THR A O 1
ATOM 560 N N . PRO A 1 73 ? -15.722 31.132 15.766 1.00 57.41 73 PRO A N 1
ATOM 561 C CA . PRO A 1 73 ? -16.832 31.986 16.152 1.00 57.41 73 PRO A CA 1
ATOM 562 C C . PRO A 1 73 ? -17.179 31.724 17.626 1.00 57.41 73 PRO A C 1
ATOM 564 O O . PRO A 1 73 ? -17.265 30.576 18.058 1.00 57.41 73 PRO A O 1
ATOM 567 N N . GLU A 1 74 ? -17.317 32.810 18.380 1.00 53.53 74 GLU A N 1
ATOM 568 C CA . GLU A 1 74 ? -17.942 32.862 19.705 1.00 53.53 74 GLU A CA 1
ATOM 569 C C . GLU A 1 74 ? -19.400 32.381 19.626 1.00 53.53 74 GLU A C 1
ATOM 571 O O . GLU A 1 74 ? -20.141 32.845 18.755 1.00 53.53 74 GLU A O 1
ATOM 576 N N . GLU A 1 75 ? -19.806 31.517 20.560 1.00 52.41 75 GLU A N 1
ATOM 577 C CA . GLU A 1 75 ? -21.093 31.612 21.269 1.00 52.41 75 GLU A CA 1
ATOM 578 C C . GLU A 1 75 ? -20.952 31.024 22.681 1.00 52.41 75 GLU A C 1
ATOM 580 O O . GLU A 1 75 ? -20.348 29.931 22.808 1.00 52.41 75 GLU A O 1
#

Foldseek 3Di:
DDWDADPNDTDDDDDDPDDADPPRDDDDDPDDPDDVVVVPPPPPVPPPPDDDDDDDDDPPPDPPPDPDDDDDDDD

InterPro domains:
  IPR001214 SET domain [PF00856] (6-31)
  IPR046341 SET domain superfamily [G3DSA:2.170.270.10] (1-42)
  IPR046341 SET domain superfamily [SSF82199] (2-32)
  IPR051760 Histone-lysine N-methyltransferase KMT5A [PTHR46167] (1-41)

pLDDT: mean 71.91, std 19.39, range [42.41, 97.06]

Secondary structure (DSSP, 8-state):
-EEEEETTEEEEE---SSPPPTT--------SS--HHHH-------------S------------------PPP-

Radius of gyration: 23.2 Å; chains: 1; bounding box: 59×41×39 Å

Sequence (75 aa):
MKKIDVNGEPHLCLFALDDIKEGEEIAYNYGGEDCPWRTQTTSITVNTMEEDDSDPVHSESLMDCAFGPKTTPEE